Protein AF-A0A8T3VF21-F1 (afdb_monomer_lite)

Sequence (130 aa):
MGLFSKSPEEKKLKELTGGFLLTERYLHTLESYGVSRNMGYFIQNTVKQEIKRSRLGVDDIEPRLIFLIKQFATISCEELSGETKVNPTTHEERTLKFLINQTHNLEKCPRCESKYLKNDSYCHNCGHEF

Radius of gyration: 19.16 Å; chains: 1; bounding box: 37×33×64 Å

Secondary structure (DSSP, 8-state):
-------HHHHHHHHHHBSSSB-HHHHHHHHHTT--HHHHHHHHHHHHHHHHTT---GGGHHHHHHHHHHHHHHHHHHTTSSS-------HHHHHHHHHHT-GGGEEEPTTT--EEETT-SB-TTT--B-

Foldseek 3Di:
DDPPPDDLQNVLLCVQQNDPDGDPNLVVVLVVLVHDPVVSVVLSVVLVVCVVVVNDDNVCSVVSSNVSSNVVSVVVVVVPPDDDDDPDDDPVVVVVVVVVVVVVQWDADPPHGDTDGPPDQADPPPRHGD

Organism: NCBI:txid230361

pLDDT: mean 74.93, std 16.59, range [33.44, 91.75]

Structure (mmCIF, N/CA/C/O backbone):
data_AF-A0A8T3VF21-F1
#
_entry.id   AF-A0A8T3VF21-F1
#
loop_
_atom_site.group_PDB
_atom_site.id
_atom_site.type_symbol
_atom_site.label_atom_id
_atom_site.label_alt_id
_atom_site.label_comp_id
_atom_site.label_asym_id
_atom_site.label_entity_id
_atom_site.label_seq_id
_atom_site.pdbx_PDB_ins_code
_atom_site.Cartn_x
_atom_site.Cartn_y
_atom_site.Cartn_z
_atom_site.occupancy
_atom_site.B_iso_or_equiv
_atom_site.auth_seq_id
_atom_site.auth_comp_id
_atom_site.auth_asym_id
_atom_site.auth_atom_id
_atom_site.pdbx_PDB_model_num
ATOM 1 N N . MET A 1 1 ? -7.413 15.559 29.748 1.00 35.00 1 MET A N 1
ATOM 2 C CA . MET A 1 1 ? -6.747 14.795 28.670 1.00 35.00 1 MET A CA 1
ATOM 3 C C . MET A 1 1 ? -7.836 14.236 27.771 1.00 35.00 1 MET A C 1
ATOM 5 O O . MET A 1 1 ? -8.643 13.453 28.251 1.00 35.00 1 MET A O 1
ATOM 9 N N . GLY A 1 2 ? -7.952 14.736 26.539 1.00 38.53 2 GLY A N 1
ATOM 10 C CA . GLY A 1 2 ? -9.058 14.396 25.640 1.00 38.53 2 GLY A CA 1
ATOM 11 C C . GLY A 1 2 ? -8.992 12.940 25.183 1.00 38.53 2 GLY A C 1
ATOM 12 O O . GLY A 1 2 ? -8.036 12.536 24.523 1.00 38.53 2 GLY A O 1
ATOM 13 N N . LEU A 1 3 ? -10.012 12.163 25.542 1.00 44.44 3 LEU A N 1
ATOM 14 C CA . LEU A 1 3 ? -10.299 10.851 24.975 1.00 44.44 3 LEU A CA 1
ATOM 15 C C . LEU A 1 3 ? -10.729 11.052 23.516 1.00 44.44 3 LEU A C 1
ATOM 17 O O . LEU A 1 3 ? -11.912 11.203 23.233 1.00 44.44 3 LEU A O 1
ATOM 21 N N . PHE A 1 4 ? -9.775 11.088 22.583 1.00 52.44 4 PHE A N 1
ATOM 22 C CA . PHE A 1 4 ? -10.097 10.920 21.168 1.00 52.44 4 PHE A CA 1
ATOM 23 C C . PHE A 1 4 ? -10.563 9.475 20.980 1.00 52.44 4 PHE A C 1
ATOM 25 O O . PHE A 1 4 ? -9.758 8.543 20.887 1.00 52.44 4 PHE A O 1
ATOM 32 N N . SER A 1 5 ? -11.878 9.275 20.998 1.00 56.72 5 SER A N 1
ATOM 33 C CA . SER A 1 5 ? -12.505 8.052 20.522 1.00 56.72 5 SER A CA 1
ATOM 34 C C . SER A 1 5 ? -12.027 7.818 19.091 1.00 56.72 5 SER A C 1
ATOM 36 O O . SER A 1 5 ? -12.337 8.584 18.184 1.00 56.72 5 SER A O 1
ATOM 38 N N . LYS A 1 6 ? -11.211 6.777 18.896 1.00 65.50 6 LYS A N 1
ATOM 39 C CA . LYS A 1 6 ? -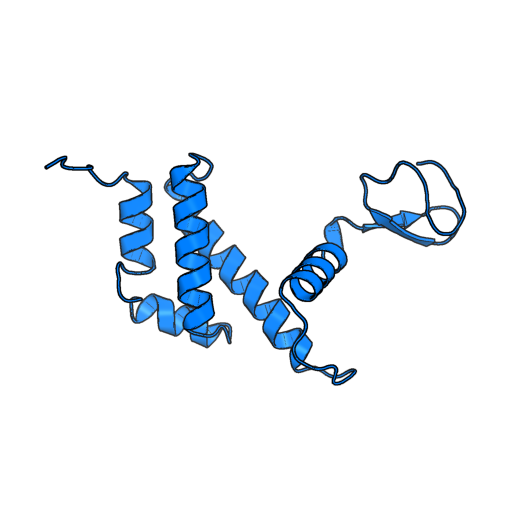10.752 6.379 17.561 1.00 65.50 6 LYS A CA 1
ATOM 40 C C . LYS A 1 6 ? -11.964 6.142 16.675 1.00 65.50 6 LYS A C 1
ATOM 42 O O . LYS A 1 6 ? -12.865 5.395 17.079 1.00 65.50 6 LYS A O 1
ATOM 47 N N . SER A 1 7 ? -11.957 6.760 15.499 1.00 81.69 7 SER A N 1
ATOM 48 C CA . SER A 1 7 ? -13.000 6.555 14.505 1.00 81.69 7 SER A CA 1
ATOM 49 C C . SER A 1 7 ? -13.052 5.065 14.110 1.00 81.69 7 SER A C 1
ATOM 51 O O . SER A 1 7 ? -12.046 4.352 14.258 1.00 81.69 7 SER A O 1
ATOM 53 N N . PRO A 1 8 ? -14.212 4.540 13.682 1.00 85.50 8 PRO A N 1
ATOM 54 C CA . PRO A 1 8 ? -14.332 3.141 13.267 1.00 85.50 8 PRO A CA 1
ATOM 55 C C . PRO A 1 8 ? -13.327 2.776 12.161 1.00 85.50 8 PRO A C 1
ATOM 57 O O . PRO A 1 8 ? -12.787 1.669 12.156 1.00 85.50 8 PRO A O 1
ATOM 60 N N . GLU A 1 9 ? -12.974 3.733 11.306 1.00 86.69 9 GLU A N 1
ATOM 61 C CA . GLU A 1 9 ? -11.946 3.601 10.278 1.00 86.69 9 GLU A CA 1
ATOM 62 C C . GLU A 1 9 ? -10.549 3.409 10.886 1.00 86.69 9 GLU A C 1
ATOM 64 O O . GLU A 1 9 ? -9.821 2.483 10.526 1.00 86.69 9 GLU A O 1
ATOM 69 N N . GLU A 1 10 ? -10.159 4.239 11.860 1.00 85.81 10 GLU A N 1
ATOM 70 C CA . GLU A 1 10 ? -8.863 4.095 12.531 1.00 85.81 10 GLU A CA 1
ATOM 71 C C . GLU A 1 10 ? -8.750 2.773 13.302 1.00 85.81 10 GLU A C 1
ATOM 73 O O . GLU A 1 10 ? -7.653 2.216 13.421 1.00 85.81 10 GLU A O 1
ATOM 78 N N . LYS A 1 11 ? -9.869 2.261 13.832 1.00 88.12 11 LYS A N 1
ATOM 79 C CA . LYS A 1 11 ? -9.911 0.941 14.474 1.00 88.12 11 LYS A CA 1
ATOM 80 C C . LYS A 1 11 ? -9.664 -0.169 13.459 1.00 88.12 11 LYS A C 1
ATOM 82 O O . LYS A 1 11 ? -8.761 -0.971 13.685 1.00 88.12 11 LYS A O 1
ATOM 87 N N . LYS A 1 12 ? -10.371 -0.159 12.325 1.00 88.56 12 LYS A N 1
ATOM 88 C CA . LYS A 1 12 ? -10.204 -1.169 11.270 1.00 88.56 12 LYS A CA 1
ATOM 89 C C . LYS A 1 12 ? -8.799 -1.143 10.666 1.00 88.56 12 LYS A C 1
ATOM 91 O O . LYS A 1 12 ? -8.170 -2.187 10.527 1.00 88.56 12 LYS A O 1
ATOM 96 N N . LEU A 1 13 ? -8.239 0.043 10.410 1.00 90.19 13 LEU A N 1
ATOM 97 C CA . LEU A 1 13 ? -6.843 0.163 9.975 1.00 90.19 13 LEU A CA 1
ATOM 98 C C . LEU A 1 13 ? -5.877 -0.447 11.004 1.00 90.19 13 LEU A C 1
ATOM 100 O O . LEU A 1 13 ? -4.935 -1.148 10.625 1.00 90.19 13 LEU A O 1
ATOM 104 N N . LYS A 1 14 ? -6.112 -0.204 12.301 1.00 89.94 14 LYS A N 1
ATOM 105 C CA . LYS A 1 14 ? -5.281 -0.751 13.380 1.00 89.94 14 LYS A CA 1
ATOM 106 C C . LYS A 1 14 ? -5.385 -2.275 13.485 1.00 89.94 14 LYS A C 1
ATOM 108 O O . LYS A 1 14 ? -4.385 -2.921 13.781 1.00 89.94 14 LYS A O 1
ATOM 113 N N . GLU A 1 15 ? -6.563 -2.842 13.268 1.00 91.00 15 GLU A N 1
ATOM 114 C CA . GLU A 1 15 ? -6.770 -4.295 13.258 1.00 91.00 15 GLU A CA 1
ATOM 115 C C . GLU A 1 15 ? -6.021 -4.965 12.102 1.00 91.00 15 GLU A C 1
ATOM 117 O O . GLU A 1 15 ? -5.370 -5.989 12.305 1.00 91.00 15 GLU A O 1
ATOM 122 N N . LEU A 1 16 ? -6.050 -4.352 10.916 1.00 88.94 16 LEU A N 1
ATOM 123 C CA . LEU A 1 16 ? -5.413 -4.894 9.715 1.00 88.94 16 LEU A CA 1
ATOM 124 C C . LEU A 1 16 ? -3.888 -4.757 9.745 1.00 88.94 16 LEU A C 1
ATOM 126 O O . LEU A 1 16 ? -3.167 -5.718 9.491 1.00 88.94 16 LEU A O 1
ATOM 130 N N . THR A 1 17 ? -3.388 -3.563 10.064 1.00 88.00 17 THR A N 1
ATOM 131 C CA . THR A 1 17 ? -1.959 -3.226 9.922 1.00 88.00 17 THR A CA 1
ATOM 132 C C . THR A 1 17 ? -1.190 -3.255 11.235 1.00 88.00 17 THR A C 1
ATOM 134 O O . THR A 1 17 ? 0.031 -3.356 11.224 1.00 88.00 17 THR A O 1
ATOM 137 N N . GLY A 1 18 ? -1.882 -3.175 12.371 1.00 89.12 18 GLY A N 1
ATOM 138 C CA . GLY A 1 18 ? -1.285 -2.912 13.674 1.00 89.12 18 GLY A CA 1
ATOM 139 C C 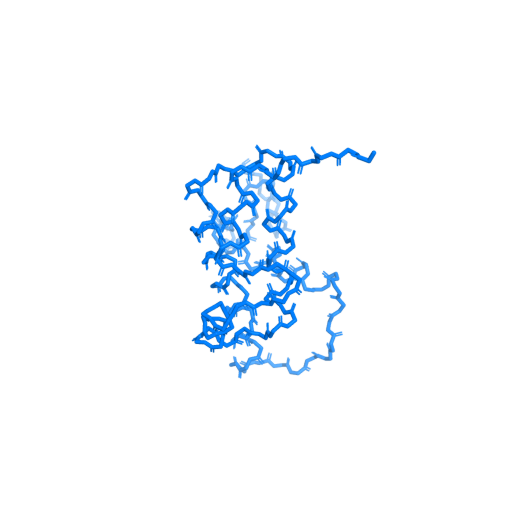. GLY A 1 18 ? -1.352 -1.443 14.081 1.00 89.12 18 GLY A C 1
ATOM 140 O O . GLY A 1 18 ? -1.980 -0.602 13.445 1.00 89.12 18 GLY A O 1
ATOM 141 N N . GLY A 1 19 ? -0.737 -1.135 15.219 1.00 83.94 19 GLY A N 1
ATOM 142 C CA . GLY A 1 19 ? -0.701 0.217 15.777 1.00 83.94 19 GLY A CA 1
ATOM 143 C C . GLY A 1 19 ? 0.663 0.854 15.570 1.00 83.94 19 GLY A C 1
ATOM 144 O O . GLY A 1 19 ? 0.989 1.308 14.484 1.00 83.94 19 GLY A O 1
ATOM 145 N N . PHE A 1 20 ? 1.441 0.894 16.651 1.00 80.06 20 PHE A N 1
ATOM 146 C CA . PHE A 1 20 ? 2.829 1.355 16.626 1.00 80.06 20 PHE A CA 1
ATOM 147 C C . PHE A 1 20 ? 3.765 0.343 15.951 1.00 80.06 20 PHE A C 1
ATOM 149 O O . PHE A 1 20 ? 4.703 0.726 15.266 1.00 80.06 20 PHE A O 1
ATOM 156 N N . LEU A 1 21 ? 3.478 -0.948 16.129 1.00 84.81 21 LEU A N 1
ATOM 157 C CA . LEU A 1 21 ? 4.158 -2.048 15.459 1.00 84.81 21 LEU A CA 1
ATOM 158 C C . LEU A 1 21 ? 3.221 -2.662 14.424 1.00 84.81 21 LEU A C 1
ATOM 160 O O . LEU A 1 21 ? 2.016 -2.784 14.681 1.00 84.81 21 LEU A O 1
ATOM 164 N N . LEU A 1 22 ? 3.794 -3.057 13.286 1.00 89.31 22 LEU A N 1
ATOM 165 C CA . LEU A 1 22 ? 3.074 -3.799 12.259 1.00 89.31 22 LEU A CA 1
ATOM 166 C C . LEU A 1 22 ? 2.757 -5.218 12.739 1.00 89.31 22 LEU A C 1
ATOM 168 O O . LEU A 1 22 ? 3.607 -5.865 13.356 1.00 89.31 22 LEU A O 1
ATOM 172 N N . THR A 1 23 ? 1.551 -5.702 12.446 1.00 91.75 23 THR A N 1
ATOM 173 C CA . THR A 1 23 ? 1.155 -7.089 12.735 1.00 91.75 23 THR A CA 1
ATOM 174 C C . THR A 1 23 ? 1.909 -8.070 11.841 1.00 91.75 23 THR A C 1
ATOM 176 O O . THR A 1 23 ? 2.217 -7.766 10.689 1.00 91.75 23 THR A O 1
ATOM 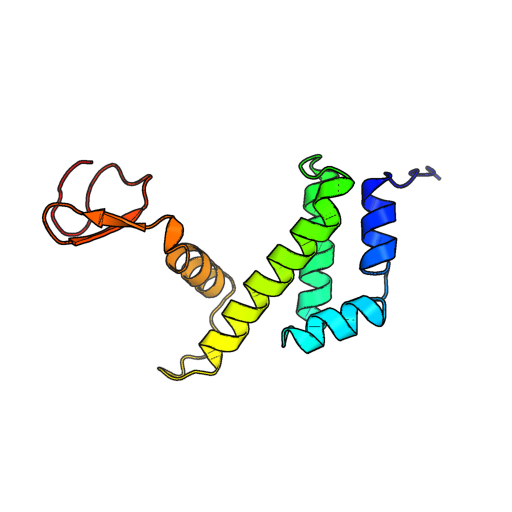179 N N . GLU A 1 24 ? 2.157 -9.284 12.336 1.00 90.06 24 GLU A N 1
ATOM 180 C CA . GLU A 1 24 ? 2.799 -10.344 11.541 1.00 90.06 24 GLU A CA 1
ATOM 181 C C . GLU A 1 24 ? 2.020 -10.663 10.263 1.00 90.06 24 GLU A C 1
ATOM 183 O O . GLU A 1 24 ? 2.618 -10.821 9.205 1.00 90.06 24 GLU A O 1
ATOM 188 N N . ARG A 1 25 ? 0.680 -10.665 10.321 1.00 89.81 25 ARG A N 1
ATOM 189 C CA . ARG A 1 25 ? -0.170 -10.875 9.136 1.00 89.81 25 ARG A CA 1
ATOM 190 C C . ARG A 1 25 ? 0.079 -9.826 8.051 1.00 89.81 25 ARG A C 1
ATOM 192 O O . ARG A 1 25 ? 0.167 -10.164 6.871 1.00 89.81 25 ARG A O 1
ATOM 199 N N . TYR A 1 26 ? 0.210 -8.561 8.441 1.00 91.75 26 TYR A N 1
ATOM 200 C CA . TYR A 1 26 ? 0.490 -7.479 7.504 1.00 91.75 26 TYR A CA 1
ATOM 201 C C . TYR A 1 26 ? 1.923 -7.552 6.969 1.00 91.75 26 TYR A C 1
ATOM 203 O O . TYR A 1 26 ? 2.129 -7.371 5.774 1.00 91.75 26 TYR A O 1
ATOM 211 N N . LEU A 1 27 ? 2.899 -7.898 7.815 1.00 90.19 27 LEU A N 1
ATOM 212 C CA . LEU A 1 27 ? 4.286 -8.122 7.391 1.00 90.19 27 LEU A CA 1
ATOM 213 C C . LEU A 1 27 ? 4.395 -9.255 6.370 1.00 90.19 27 LEU A C 1
ATOM 215 O O . LEU A 1 27 ? 4.962 -9.045 5.306 1.00 90.19 27 LEU A O 1
ATOM 219 N N . HIS A 1 28 ? 3.763 -10.398 6.635 1.00 89.94 28 HIS A N 1
ATOM 220 C CA . HIS A 1 28 ? 3.730 -11.524 5.705 1.00 89.94 28 HIS A CA 1
ATOM 221 C C . HIS A 1 28 ? 3.047 -11.150 4.381 1.00 89.94 28 HIS A C 1
ATOM 223 O O . HIS A 1 28 ? 3.459 -11.585 3.308 1.00 89.94 28 HIS A O 1
ATOM 229 N N . THR A 1 29 ? 2.013 -10.303 4.435 1.00 88.44 29 THR A N 1
ATOM 230 C CA . THR A 1 29 ? 1.389 -9.761 3.222 1.00 88.44 29 THR A CA 1
ATOM 231 C C . THR A 1 29 ? 2.399 -8.917 2.446 1.00 88.44 29 THR A C 1
ATOM 233 O O . THR A 1 29 ? 2.620 -9.181 1.272 1.00 88.44 29 THR A O 1
ATOM 236 N N . LEU A 1 30 ? 3.077 -7.959 3.079 1.00 88.06 30 LEU A N 1
ATOM 237 C CA . LEU A 1 30 ? 4.097 -7.141 2.412 1.00 88.06 30 LEU A CA 1
ATOM 238 C C . LEU A 1 30 ? 5.216 -7.996 1.800 1.00 88.06 30 LEU A C 1
ATOM 240 O O . LEU A 1 30 ? 5.559 -7.797 0.638 1.00 88.06 30 LEU A O 1
ATOM 244 N N . GLU A 1 31 ? 5.718 -8.984 2.541 1.00 87.06 31 GLU A N 1
ATOM 245 C CA . GLU A 1 31 ? 6.750 -9.924 2.087 1.00 87.06 31 GLU A CA 1
ATOM 246 C C . GLU A 1 31 ? 6.290 -10.743 0.877 1.00 87.06 31 GLU A C 1
ATOM 248 O O . GLU A 1 31 ? 7.043 -10.874 -0.086 1.00 87.06 31 GLU A O 1
ATOM 253 N N . SER A 1 32 ? 5.036 -11.212 0.865 1.00 86.94 32 SER A N 1
ATOM 254 C CA . SER A 1 32 ? 4.471 -11.934 -0.287 1.00 86.94 32 SER A CA 1
ATOM 255 C C . SER A 1 32 ? 4.409 -11.091 -1.566 1.00 86.94 32 SER A C 1
ATOM 257 O O . SER A 1 32 ? 4.436 -11.636 -2.666 1.00 86.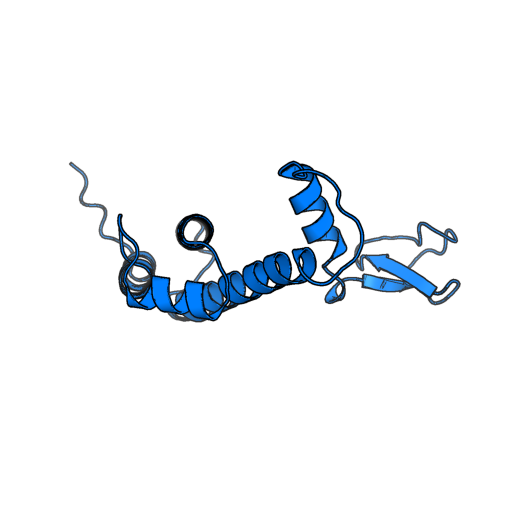94 32 SER A O 1
ATOM 259 N N . TYR A 1 33 ? 4.367 -9.763 -1.423 1.00 81.81 33 TYR A N 1
ATOM 260 C CA . TYR A 1 33 ? 4.402 -8.799 -2.522 1.00 81.81 33 TYR A CA 1
ATOM 261 C C . TYR A 1 33 ? 5.802 -8.192 -2.741 1.00 81.81 33 TYR A C 1
ATOM 263 O O . TYR A 1 33 ? 5.945 -7.273 -3.542 1.00 81.81 33 TYR A O 1
ATOM 271 N N . GLY A 1 34 ? 6.841 -8.659 -2.039 1.00 81.44 34 GLY A N 1
ATOM 272 C CA . GLY A 1 34 ? 8.201 -8.115 -2.153 1.00 81.44 34 GLY A CA 1
ATOM 273 C C . GLY A 1 34 ? 8.356 -6.682 -1.622 1.00 81.44 34 GLY A C 1
ATOM 274 O O . GLY A 1 34 ? 9.315 -5.991 -1.959 1.00 81.44 34 GLY A O 1
ATOM 275 N N . VAL A 1 35 ? 7.421 -6.212 -0.796 1.00 82.31 35 VAL A N 1
ATOM 276 C CA . VAL A 1 35 ? 7.403 -4.851 -0.255 1.00 82.31 35 VAL A CA 1
ATOM 277 C C . VAL A 1 35 ? 8.148 -4.804 1.079 1.00 82.31 35 VAL A C 1
ATOM 279 O O . VAL A 1 35 ? 7.874 -5.571 1.999 1.00 82.31 35 VAL A O 1
ATOM 282 N N . SER A 1 36 ? 9.082 -3.860 1.222 1.00 83.44 36 SER A N 1
ATOM 283 C CA . SER A 1 36 ? 9.857 -3.719 2.461 1.00 83.44 36 SER A CA 1
ATOM 284 C C . SER A 1 36 ? 9.011 -3.251 3.654 1.00 83.44 36 SER A C 1
ATOM 286 O O . SER A 1 36 ? 8.044 -2.495 3.521 1.00 83.44 36 SER A O 1
ATOM 288 N N . ARG A 1 37 ? 9.450 -3.612 4.866 1.00 83.88 37 ARG A N 1
ATOM 289 C CA . ARG A 1 37 ? 8.818 -3.203 6.132 1.00 83.88 37 ARG A CA 1
ATOM 290 C C . ARG A 1 37 ? 8.664 -1.686 6.279 1.00 83.88 37 ARG A C 1
ATOM 292 O O . ARG A 1 37 ? 7.629 -1.217 6.747 1.00 83.88 37 ARG A O 1
ATOM 299 N N . ASN A 1 38 ? 9.672 -0.919 5.861 1.00 82.62 38 ASN A N 1
ATOM 300 C CA . ASN A 1 38 ? 9.641 0.547 5.900 1.00 82.62 38 ASN A CA 1
ATOM 301 C C . ASN A 1 38 ? 8.517 1.103 5.019 1.00 82.62 38 ASN A C 1
ATOM 303 O O . ASN A 1 38 ? 7.796 2.015 5.427 1.00 82.62 38 ASN A O 1
ATOM 307 N N . MET A 1 39 ? 8.321 0.505 3.844 1.00 82.69 39 MET A N 1
ATOM 308 C CA . MET A 1 39 ? 7.226 0.870 2.951 1.00 82.69 39 MET A CA 1
ATOM 309 C C . MET A 1 39 ? 5.867 0.470 3.531 1.00 82.69 39 MET A C 1
ATOM 311 O O . MET A 1 39 ? 4.900 1.213 3.401 1.00 82.69 39 MET A O 1
ATOM 315 N N . GLY A 1 40 ? 5.809 -0.637 4.273 1.00 86.50 40 GLY A N 1
ATOM 316 C CA . GLY A 1 40 ? 4.641 -1.031 5.060 1.00 86.50 40 GLY A CA 1
ATOM 317 C C . GLY A 1 40 ? 4.142 0.054 6.016 1.00 86.50 40 GLY A C 1
ATOM 318 O O . GLY A 1 40 ? 2.941 0.337 6.046 1.00 86.50 40 GLY A O 1
ATOM 319 N N . TYR A 1 41 ? 5.055 0.696 6.753 1.00 86.75 41 TYR A N 1
ATOM 320 C CA . TYR A 1 41 ? 4.730 1.836 7.621 1.00 86.75 41 TYR A CA 1
ATOM 321 C C . TYR A 1 41 ? 4.277 3.060 6.822 1.00 86.75 41 TYR A C 1
ATOM 323 O O . TYR A 1 41 ? 3.345 3.753 7.227 1.00 86.75 41 TYR A O 1
ATOM 331 N N . PHE A 1 42 ? 4.901 3.322 5.672 1.00 85.50 42 PHE A N 1
ATOM 332 C CA . PHE A 1 42 ? 4.497 4.421 4.798 1.00 85.50 42 PHE A CA 1
ATOM 333 C C . PHE A 1 42 ? 3.066 4.238 4.267 1.00 85.50 42 PHE A C 1
ATOM 335 O O . PHE A 1 42 ? 2.255 5.165 4.337 1.00 85.50 42 PHE A O 1
ATOM 342 N N . ILE A 1 43 ? 2.727 3.029 3.809 1.00 88.31 43 ILE A N 1
ATOM 343 C CA . ILE A 1 43 ? 1.382 2.660 3.345 1.00 88.31 43 ILE A CA 1
ATOM 344 C C . ILE A 1 43 ? 0.363 2.851 4.474 1.00 88.31 43 ILE A C 1
ATOM 346 O O . ILE A 1 43 ? -0.646 3.532 4.288 1.00 88.31 43 ILE A O 1
ATOM 350 N N . GLN A 1 44 ? 0.661 2.337 5.671 1.00 90.75 44 GLN A N 1
ATOM 351 C CA . GLN A 1 44 ? -0.191 2.510 6.849 1.00 90.75 44 GLN A CA 1
ATOM 352 C C . GLN A 1 44 ? -0.438 3.996 7.154 1.00 90.75 44 GLN A C 1
ATOM 354 O O . GLN A 1 44 ? -1.573 4.410 7.403 1.00 90.75 44 GLN A O 1
ATOM 359 N N . ASN A 1 45 ? 0.613 4.817 7.123 1.00 88.75 45 ASN A N 1
ATOM 360 C CA . ASN A 1 45 ? 0.503 6.238 7.430 1.00 88.75 45 ASN A CA 1
ATOM 361 C C . ASN A 1 45 ? -0.268 6.999 6.337 1.00 88.75 45 ASN A C 1
ATOM 363 O O . ASN A 1 45 ? -1.020 7.919 6.650 1.00 88.75 45 ASN A O 1
ATOM 367 N N . THR A 1 46 ? -0.138 6.581 5.076 1.00 87.38 46 THR A N 1
ATOM 368 C CA . THR A 1 46 ? -0.901 7.121 3.940 1.00 87.38 46 THR A CA 1
ATOM 369 C C . THR A 1 46 ? -2.397 6.897 4.132 1.00 87.38 46 THR A C 1
ATOM 371 O O . THR A 1 46 ? -3.163 7.860 4.144 1.00 87.38 46 THR A O 1
ATOM 374 N N . VAL A 1 47 ? -2.809 5.655 4.401 1.00 89.50 47 VAL A N 1
ATOM 375 C CA . VAL A 1 47 ? -4.222 5.320 4.650 1.00 89.50 47 VAL A CA 1
ATOM 376 C C . VAL A 1 47 ? -4.749 6.059 5.882 1.00 89.50 47 VAL A C 1
ATOM 378 O O . VAL A 1 47 ? -5.852 6.600 5.866 1.00 89.50 47 VAL A O 1
ATOM 381 N N . LYS A 1 48 ? -3.933 6.195 6.933 1.00 89.19 48 LYS A N 1
ATOM 382 C CA . LYS A 1 48 ? -4.291 6.987 8.118 1.00 89.19 48 LYS A CA 1
ATOM 383 C C . LYS A 1 48 ? -4.556 8.462 7.790 1.00 89.19 48 LYS A C 1
ATOM 385 O O . LYS A 1 48 ? -5.464 9.060 8.363 1.00 89.19 48 LYS A O 1
ATOM 390 N N . GLN A 1 49 ? -3.779 9.068 6.893 1.00 87.69 49 GLN A N 1
ATOM 391 C CA . GLN A 1 49 ? -4.008 10.448 6.449 1.00 87.69 49 GLN A CA 1
ATOM 392 C C . GLN A 1 49 ? -5.256 10.572 5.564 1.00 87.69 49 GLN A C 1
ATOM 394 O O . GLN A 1 49 ? -5.970 11.569 5.665 1.00 87.69 49 GLN A O 1
ATOM 399 N N . GLU A 1 50 ? -5.555 9.571 4.732 1.00 86.44 50 GLU A N 1
ATOM 400 C CA . GLU A 1 50 ? -6.788 9.524 3.931 1.00 86.44 50 GLU A CA 1
ATOM 401 C C . GLU A 1 50 ? -8.039 9.448 4.821 1.00 86.44 50 GLU A C 1
ATOM 403 O O . GLU A 1 50 ? -8.983 10.215 4.612 1.00 86.44 50 GLU A O 1
ATOM 408 N N . ILE A 1 51 ? -7.996 8.625 5.876 1.00 87.25 51 ILE A N 1
ATOM 409 C CA . ILE A 1 51 ? -9.042 8.547 6.910 1.00 87.25 51 ILE A CA 1
ATOM 410 C C . ILE A 1 51 ? -9.224 9.902 7.603 1.00 87.25 51 ILE A C 1
ATOM 412 O O . ILE A 1 51 ? -10.338 10.415 7.677 1.00 87.25 51 ILE A O 1
ATOM 416 N N . LYS A 1 52 ? -8.134 10.542 8.054 1.00 84.31 52 LYS A N 1
ATOM 417 C CA . LYS A 1 52 ? -8.201 11.869 8.702 1.00 84.31 52 LYS A CA 1
ATOM 418 C C . LYS A 1 52 ? -8.820 12.946 7.813 1.00 84.31 52 LYS A C 1
ATOM 420 O O . LYS A 1 52 ? -9.437 13.878 8.316 1.00 84.31 52 LYS A O 1
ATOM 425 N N . ARG A 1 53 ? -8.651 12.828 6.495 1.00 85.38 53 ARG A N 1
ATOM 426 C CA . ARG A 1 53 ? -9.241 13.731 5.498 1.00 85.38 53 ARG A CA 1
ATOM 427 C C . ARG A 1 53 ? -10.678 13.351 5.119 1.00 85.38 53 ARG A C 1
ATOM 429 O O . ARG A 1 53 ? -11.217 13.971 4.209 1.00 85.38 53 ARG A O 1
ATOM 436 N N . SER A 1 54 ? -11.283 12.360 5.784 1.00 81.44 54 SER A N 1
ATOM 437 C CA . SER A 1 54 ? -12.624 11.828 5.485 1.00 81.44 54 SER A CA 1
ATOM 438 C C . SER A 1 54 ? -12.783 11.374 4.027 1.00 81.44 54 SER A C 1
ATOM 440 O O . SER A 1 54 ? -13.851 11.506 3.439 1.00 81.44 54 SER A O 1
ATOM 442 N N . ARG A 1 55 ? -11.699 10.871 3.419 1.00 79.56 55 ARG A N 1
ATOM 443 C CA . ARG A 1 55 ? -11.675 10.406 2.018 1.00 79.56 55 ARG A CA 1
ATOM 444 C C . ARG A 1 55 ? -11.867 8.899 1.874 1.00 79.56 55 ARG A C 1
ATOM 446 O O . ARG A 1 55 ? -11.849 8.403 0.754 1.00 79.56 55 ARG A O 1
ATOM 453 N N . LEU A 1 56 ? -11.981 8.181 2.987 1.00 82.62 56 LEU A N 1
ATOM 454 C CA . LEU A 1 56 ? -12.016 6.727 3.014 1.00 82.62 56 LEU A CA 1
ATOM 455 C C . LEU A 1 56 ? -13.091 6.259 3.994 1.00 82.62 56 LEU A C 1
ATOM 457 O O . LEU A 1 56 ? -13.030 6.616 5.173 1.00 82.62 56 LEU A O 1
ATOM 461 N N . GLY A 1 57 ? -14.055 5.479 3.506 1.00 82.62 57 GLY A N 1
ATOM 462 C CA . GLY A 1 57 ? -15.031 4.797 4.351 1.00 82.62 57 GLY A CA 1
ATOM 463 C C . GLY A 1 57 ? -14.433 3.550 5.001 1.00 82.62 57 GLY A C 1
ATOM 464 O O . GLY A 1 57 ? -13.403 3.037 4.564 1.00 82.62 57 GLY A O 1
ATOM 465 N N . VAL A 1 58 ? -15.093 3.032 6.041 1.00 86.94 58 VAL A N 1
ATOM 466 C CA . VAL A 1 58 ? -14.660 1.818 6.760 1.00 86.94 58 VAL A CA 1
ATOM 467 C C . VAL A 1 58 ? -14.483 0.633 5.804 1.00 86.94 58 VAL A C 1
ATOM 469 O O . VAL A 1 58 ? -13.521 -0.128 5.917 1.00 86.94 58 VAL A O 1
ATOM 472 N N . ASP A 1 59 ? -15.384 0.468 4.843 1.00 86.69 59 ASP A N 1
ATOM 473 C CA . ASP A 1 59 ? -15.371 -0.670 3.920 1.00 86.69 59 ASP A CA 1
ATOM 474 C C . ASP A 1 59 ? -14.251 -0.587 2.875 1.00 86.69 59 ASP A C 1
ATOM 476 O O . ASP A 1 59 ? -13.742 -1.619 2.441 1.00 86.69 59 ASP A O 1
ATOM 480 N N . ASP A 1 60 ? -13.754 0.618 2.592 1.00 88.25 60 ASP A N 1
ATOM 481 C CA . ASP A 1 60 ? -12.731 0.867 1.572 1.00 88.25 60 ASP A CA 1
ATOM 482 C C . ASP A 1 60 ? -11.290 0.719 2.086 1.00 88.25 60 ASP A C 1
ATOM 484 O O . ASP A 1 60 ? -10.347 0.683 1.294 1.00 88.25 60 ASP A O 1
ATOM 488 N N . ILE A 1 61 ? -11.086 0.604 3.403 1.00 88.81 61 ILE A N 1
ATOM 489 C CA . ILE A 1 61 ? -9.749 0.570 4.028 1.00 88.81 61 ILE A CA 1
ATOM 490 C C . ILE A 1 61 ? -8.914 -0.613 3.542 1.00 88.81 61 ILE A C 1
ATOM 492 O O . ILE A 1 61 ? -7.744 -0.455 3.195 1.00 88.81 61 ILE A O 1
ATOM 496 N N . GLU A 1 62 ? -9.501 -1.805 3.529 1.00 88.69 62 GLU A N 1
ATOM 497 C CA . GLU A 1 62 ? -8.809 -3.028 3.127 1.00 88.69 62 GLU A CA 1
ATOM 498 C C . GLU A 1 62 ? -8.515 -3.064 1.615 1.00 88.69 62 GLU A C 1
ATOM 500 O O . GLU A 1 62 ? -7.346 -3.248 1.255 1.00 88.69 62 GLU A O 1
ATOM 505 N N . PRO A 1 63 ? -9.488 -2.782 0.720 1.00 88.38 63 PRO A N 1
ATOM 506 C CA . PRO A 1 63 ? -9.213 -2.611 -0.706 1.00 88.38 63 PRO A CA 1
ATOM 507 C C . PRO A 1 63 ? -8.116 -1.579 -0.979 1.00 88.38 63 PRO A C 1
ATOM 509 O O . PRO A 1 63 ? -7.224 -1.820 -1.798 1.00 88.38 63 PRO A O 1
ATOM 512 N N . ARG A 1 64 ? -8.138 -0.445 -0.266 1.00 88.94 64 ARG A N 1
ATOM 513 C CA . ARG A 1 64 ? -7.148 0.623 -0.430 1.00 88.94 64 ARG A CA 1
ATOM 514 C C . ARG A 1 64 ? -5.751 0.192 0.005 1.00 88.94 64 ARG A C 1
ATOM 516 O O . ARG A 1 64 ? -4.787 0.492 -0.697 1.00 88.94 64 ARG A O 1
ATOM 523 N N . LEU A 1 65 ? -5.633 -0.528 1.120 1.00 90.06 65 LEU A N 1
ATOM 524 C CA . LEU A 1 65 ? -4.362 -1.101 1.572 1.00 90.06 65 LEU A CA 1
ATOM 525 C C . LEU A 1 65 ? -3.787 -2.056 0.527 1.00 90.06 65 LEU A C 1
ATOM 527 O O . LEU A 1 65 ? -2.634 -1.901 0.133 1.00 90.06 65 LEU A O 1
ATOM 531 N N . ILE A 1 66 ? -4.593 -3.002 0.038 1.00 88.38 66 ILE A N 1
ATOM 532 C CA . ILE A 1 66 ? -4.156 -3.974 -0.973 1.00 88.38 66 ILE A CA 1
ATOM 533 C C . ILE A 1 66 ? -3.737 -3.265 -2.263 1.00 88.38 66 ILE A C 1
ATOM 535 O O . ILE A 1 66 ? -2.714 -3.619 -2.851 1.00 88.38 66 ILE A O 1
ATOM 539 N N . PHE A 1 67 ? -4.492 -2.249 -2.689 1.00 87.81 67 PHE A N 1
ATOM 540 C CA . PHE A 1 67 ? -4.146 -1.435 -3.851 1.00 87.81 67 PHE A CA 1
ATOM 541 C C . PHE A 1 67 ? -2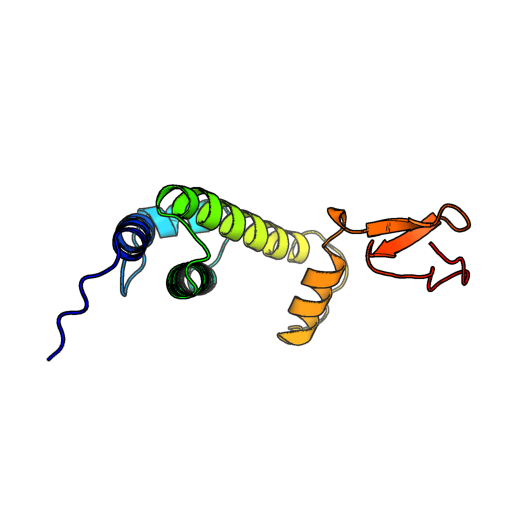.767 -0.783 -3.696 1.00 87.81 67 PHE A C 1
ATOM 543 O O . PHE A 1 67 ? -1.930 -0.922 -4.585 1.00 87.81 67 PHE A O 1
ATOM 550 N N . LEU A 1 68 ? -2.504 -0.128 -2.560 1.00 87.44 68 LEU A N 1
ATOM 551 C CA . LEU A 1 68 ? -1.217 0.521 -2.301 1.00 87.44 68 LEU A CA 1
ATOM 552 C C . LEU A 1 68 ? -0.070 -0.495 -2.235 1.00 87.44 68 LEU A C 1
ATOM 554 O O . LEU A 1 68 ? 0.979 -0.255 -2.823 1.00 87.44 68 LEU A O 1
ATOM 558 N N . ILE A 1 69 ? -0.266 -1.646 -1.583 1.00 88.75 69 ILE A N 1
ATOM 559 C CA . ILE A 1 69 ? 0.747 -2.715 -1.532 1.00 88.75 69 ILE A CA 1
ATOM 560 C C . ILE A 1 69 ? 1.098 -3.184 -2.943 1.00 88.75 69 ILE A C 1
ATOM 562 O O . ILE A 1 69 ? 2.273 -3.201 -3.299 1.00 88.75 69 ILE A O 1
ATOM 566 N N . LYS A 1 70 ? 0.089 -3.515 -3.758 1.00 84.44 70 LYS A N 1
ATOM 567 C CA . LYS A 1 70 ? 0.295 -3.937 -5.149 1.00 84.44 70 LYS A CA 1
ATOM 568 C C . LYS A 1 70 ? 1.007 -2.859 -5.953 1.00 84.44 70 LYS A C 1
ATOM 570 O O . LYS A 1 70 ? 1.947 -3.168 -6.667 1.00 84.44 70 LYS A O 1
ATOM 575 N N . GLN A 1 71 ? 0.600 -1.604 -5.796 1.00 80.00 71 GLN A N 1
ATOM 576 C CA . GLN A 1 71 ? 1.208 -0.479 -6.494 1.00 80.00 71 GLN A CA 1
ATOM 577 C C . GLN A 1 71 ? 2.697 -0.321 -6.158 1.00 80.00 71 GLN A C 1
ATOM 579 O O . GLN A 1 71 ? 3.509 -0.116 -7.058 1.00 80.00 71 GLN A O 1
ATOM 584 N N . PHE A 1 72 ? 3.071 -0.437 -4.882 1.00 78.69 72 PHE A N 1
ATOM 585 C CA . PHE A 1 72 ? 4.473 -0.350 -4.473 1.00 78.69 72 PHE A CA 1
ATOM 586 C C . PHE A 1 72 ? 5.281 -1.595 -4.839 1.00 78.69 72 PHE A C 1
ATOM 588 O O . PHE A 1 72 ? 6.459 -1.464 -5.161 1.00 78.69 72 PHE A O 1
ATOM 595 N N . ALA A 1 73 ? 4.656 -2.771 -4.864 1.00 76.81 73 ALA A N 1
ATOM 596 C CA . ALA A 1 73 ? 5.281 -3.996 -5.351 1.00 76.81 73 ALA A CA 1
ATOM 597 C C . ALA A 1 73 ? 5.711 -3.873 -6.819 1.00 76.81 73 ALA A C 1
ATOM 599 O O . ALA A 1 73 ? 6.843 -4.213 -7.157 1.00 76.81 73 ALA A O 1
ATOM 600 N N . THR A 1 74 ? 4.852 -3.316 -7.683 1.00 68.69 74 THR A N 1
ATOM 601 C CA . THR A 1 74 ? 5.182 -3.113 -9.104 1.00 68.69 74 THR A CA 1
ATOM 602 C C . THR A 1 74 ? 6.389 -2.191 -9.278 1.00 68.69 74 THR A C 1
ATOM 604 O O . THR A 1 74 ? 7.266 -2.476 -10.087 1.00 68.69 74 THR A O 1
ATOM 607 N N . ILE A 1 75 ? 6.478 -1.133 -8.463 1.00 63.41 75 ILE A N 1
ATOM 608 C CA . ILE A 1 75 ? 7.612 -0.195 -8.474 1.00 63.41 75 ILE A CA 1
ATOM 609 C C . ILE A 1 75 ? 8.913 -0.908 -8.073 1.00 63.41 75 ILE A C 1
ATOM 611 O O . ILE A 1 75 ? 9.953 -0.665 -8.676 1.00 63.41 75 ILE A O 1
ATOM 615 N N . SER A 1 76 ? 8.867 -1.810 -7.089 1.00 54.53 76 SER A N 1
ATOM 616 C CA . SER A 1 76 ? 10.044 -2.572 -6.649 1.00 54.53 76 SER A CA 1
ATOM 617 C C . SER A 1 76 ? 10.477 -3.665 -7.638 1.00 54.53 76 SER A C 1
ATOM 619 O O . SER A 1 76 ? 11.663 -3.979 -7.707 1.00 54.53 76 SER A O 1
ATOM 621 N N . CYS A 1 77 ? 9.559 -4.237 -8.424 1.00 48.78 77 CYS A N 1
ATOM 622 C CA . CYS A 1 77 ? 9.892 -5.247 -9.437 1.00 48.78 77 CYS A CA 1
ATOM 623 C C . CYS A 1 77 ? 10.496 -4.650 -10.720 1.00 48.78 77 CYS A C 1
ATOM 625 O O . CYS A 1 77 ? 11.404 -5.254 -11.292 1.00 48.78 77 CYS A O 1
ATOM 627 N N . GLU A 1 78 ? 10.060 -3.460 -11.146 1.00 46.75 78 GLU A N 1
ATOM 628 C CA . GLU A 1 78 ? 10.631 -2.767 -12.316 1.00 46.75 78 GLU A CA 1
ATOM 629 C C . GLU A 1 78 ? 12.085 -2.309 -12.088 1.00 46.75 78 GLU A C 1
ATOM 631 O O . GLU A 1 78 ? 12.839 -2.150 -13.045 1.00 46.75 78 GLU A O 1
ATOM 636 N N . GLU A 1 79 ? 12.529 -2.167 -10.834 1.00 45.44 79 GLU A N 1
ATOM 637 C CA . GLU A 1 79 ? 13.940 -1.909 -10.504 1.00 45.44 79 GLU A CA 1
ATOM 638 C C . GLU A 1 79 ? 14.843 -3.150 -10.685 1.00 45.44 79 GLU A C 1
ATOM 640 O O . GLU A 1 79 ? 16.066 -3.012 -10.770 1.00 45.44 79 GLU A O 1
ATOM 645 N N . LEU A 1 80 ? 14.269 -4.359 -10.767 1.00 40.25 80 LEU A N 1
ATOM 646 C CA . LEU A 1 80 ? 15.010 -5.628 -10.832 1.00 40.25 80 LEU A CA 1
ATOM 647 C C . LEU A 1 80 ? 15.029 -6.261 -12.233 1.00 40.25 80 LEU A C 1
ATOM 649 O O . LEU A 1 80 ? 15.985 -6.965 -12.561 1.00 40.25 80 LEU A O 1
ATOM 653 N N . SER A 1 81 ? 14.034 -5.999 -13.087 1.00 36.56 81 SER A N 1
ATOM 654 C CA . SER A 1 81 ? 13.995 -6.517 -14.462 1.00 36.56 81 SER A CA 1
ATOM 655 C C . SER A 1 81 ? 14.562 -5.509 -15.471 1.00 36.56 81 SER A C 1
ATOM 657 O O . SER A 1 81 ? 13.825 -4.912 -16.244 1.00 36.56 81 SER A O 1
ATOM 659 N N . GLY A 1 82 ? 15.8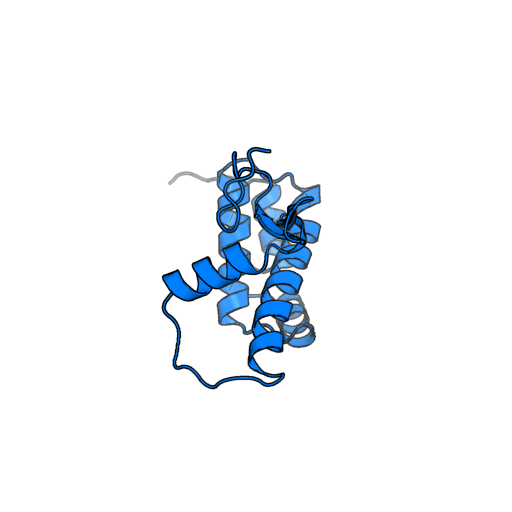84 -5.327 -15.421 1.00 43.03 82 GLY A N 1
ATOM 660 C CA . GLY A 1 82 ? 16.754 -4.888 -16.519 1.00 43.03 82 GLY A CA 1
ATOM 661 C C . GLY A 1 82 ? 16.280 -3.749 -17.430 1.00 43.03 82 GLY A C 1
ATOM 662 O O . GLY A 1 82 ? 15.689 -4.008 -18.464 1.00 43.03 82 GLY A O 1
ATOM 663 N N . GLU A 1 83 ? 16.702 -2.520 -17.132 1.00 38.38 83 GLU A N 1
ATOM 664 C CA . GLU A 1 83 ? 17.593 -1.736 -18.002 1.00 38.38 83 GLU A CA 1
ATOM 665 C C . GLU A 1 83 ? 17.996 -0.431 -17.295 1.00 38.38 83 GLU A C 1
ATOM 667 O O . GLU A 1 83 ? 17.173 0.371 -16.869 1.00 38.38 83 GLU A O 1
ATOM 672 N N . THR A 1 84 ? 19.309 -0.207 -17.220 1.00 33.44 84 THR A N 1
ATOM 673 C CA . THR A 1 84 ? 19.979 1.016 -16.742 1.00 33.44 84 THR A CA 1
ATOM 674 C C . THR A 1 84 ? 20.024 1.233 -15.223 1.00 33.44 84 THR A C 1
ATOM 676 O O . THR A 1 84 ? 19.147 1.819 -14.594 1.00 33.44 84 THR A O 1
ATOM 679 N N . LYS A 1 85 ? 21.169 0.844 -14.644 1.00 42.81 85 LYS A N 1
ATOM 680 C CA . LYS A 1 85 ? 21.688 1.375 -13.378 1.00 42.81 85 LYS A CA 1
ATOM 681 C C . LYS A 1 85 ? 21.729 2.906 -13.443 1.00 42.81 85 LYS A C 1
ATOM 683 O O . LYS A 1 85 ? 22.624 3.456 -14.079 1.00 42.81 85 LYS A O 1
ATOM 688 N N . VAL A 1 86 ? 20.839 3.584 -12.726 1.00 33.62 86 VAL A N 1
ATOM 689 C CA . VAL A 1 86 ? 21.080 4.960 -12.280 1.00 33.62 86 VAL A CA 1
ATOM 690 C C . VAL A 1 86 ? 20.746 5.039 -10.792 1.00 33.62 86 VAL A C 1
ATOM 692 O O . VAL A 1 86 ? 19.713 4.553 -10.345 1.00 33.62 86 VAL A O 1
ATOM 695 N N . ASN A 1 87 ? 21.718 5.581 -10.062 1.00 40.91 87 ASN A N 1
ATOM 696 C CA . ASN A 1 87 ? 21.821 5.853 -8.627 1.00 40.91 87 ASN A CA 1
ATOM 697 C C . ASN A 1 87 ? 20.534 6.377 -7.944 1.00 40.91 87 ASN A C 1
ATOM 699 O O . ASN A 1 87 ? 19.615 6.799 -8.639 1.00 40.91 87 ASN A O 1
ATOM 703 N N . PRO A 1 88 ? 20.448 6.341 -6.591 1.00 44.81 88 PRO A N 1
ATOM 704 C CA . PRO A 1 88 ? 19.196 6.455 -5.844 1.00 44.81 88 PRO A CA 1
ATOM 705 C C . PRO A 1 88 ? 18.512 7.777 -6.157 1.00 44.81 88 PRO A C 1
ATOM 707 O O . PRO A 1 88 ? 18.925 8.845 -5.714 1.00 44.81 88 PRO A O 1
ATOM 710 N N . THR A 1 89 ? 17.470 7.665 -6.960 1.00 46.41 89 THR A N 1
ATOM 711 C CA . THR A 1 89 ? 16.753 8.798 -7.508 1.00 46.41 89 THR A CA 1
ATOM 712 C C . THR A 1 89 ? 15.932 9.447 -6.392 1.00 46.41 89 THR A C 1
ATOM 714 O O . THR A 1 89 ? 15.286 8.759 -5.588 1.00 46.41 89 THR A O 1
ATOM 717 N N . THR A 1 90 ? 16.049 10.769 -6.260 1.00 60.94 90 THR A N 1
ATOM 718 C CA . THR A 1 90 ? 15.448 11.564 -5.178 1.00 60.94 90 THR A CA 1
ATOM 719 C C . THR A 1 90 ? 13.924 11.377 -5.142 1.00 60.94 90 THR A C 1
ATOM 721 O O . THR A 1 90 ? 13.307 10.890 -6.090 1.00 60.94 90 THR A O 1
ATOM 724 N N . HIS A 1 91 ? 13.271 11.752 -4.034 1.00 54.78 91 HIS A N 1
ATOM 725 C CA . HIS A 1 91 ? 11.803 11.689 -3.897 1.00 54.78 91 HIS A CA 1
ATOM 726 C C . HIS A 1 91 ? 11.067 12.290 -5.116 1.00 54.78 91 HIS A C 1
ATOM 728 O O . HIS A 1 91 ? 10.013 11.801 -5.522 1.00 54.78 91 HIS A O 1
ATOM 734 N N . GLU A 1 92 ? 11.650 13.319 -5.728 1.00 49.66 92 GLU A N 1
ATOM 735 C CA . GLU A 1 92 ? 11.158 13.992 -6.930 1.00 49.66 92 GLU A CA 1
ATOM 736 C C . GLU A 1 92 ? 11.205 13.097 -8.172 1.00 49.66 92 GLU A C 1
ATOM 738 O O . GLU A 1 92 ? 10.210 13.000 -8.881 1.00 49.66 92 GLU A O 1
ATOM 743 N N . GLU A 1 93 ? 12.289 12.360 -8.404 1.00 55.28 93 GLU A N 1
ATOM 744 C CA . GLU A 1 93 ? 12.390 11.427 -9.531 1.00 55.28 93 GLU A CA 1
ATOM 745 C C . GLU A 1 93 ? 11.487 10.200 -9.362 1.00 55.28 93 GLU A C 1
ATOM 747 O O . GLU A 1 93 ? 10.919 9.713 -10.339 1.00 55.28 93 GLU A O 1
ATOM 752 N N . ARG A 1 94 ? 11.273 9.727 -8.126 1.00 58.06 94 ARG A N 1
ATOM 753 C CA . ARG A 1 94 ? 10.259 8.692 -7.843 1.00 58.06 94 ARG A CA 1
ATOM 754 C C . ARG A 1 94 ? 8.846 9.203 -8.109 1.00 58.06 94 ARG A C 1
ATOM 756 O O . ARG A 1 94 ? 8.018 8.466 -8.636 1.00 58.06 94 ARG A O 1
ATOM 763 N N . THR A 1 95 ? 8.586 10.467 -7.782 1.00 57.81 95 THR A N 1
ATOM 764 C CA . THR A 1 95 ? 7.310 11.135 -8.071 1.00 57.81 95 THR A CA 1
ATOM 765 C C . THR A 1 95 ? 7.129 11.349 -9.576 1.00 57.81 95 THR A C 1
ATOM 767 O O . THR A 1 95 ? 6.046 11.109 -10.098 1.00 57.81 95 THR A O 1
ATOM 770 N N . LEU A 1 96 ? 8.187 11.714 -10.302 1.00 56.12 96 LEU A N 1
ATOM 771 C CA . LEU A 1 96 ? 8.184 11.826 -11.762 1.00 56.12 96 LEU A CA 1
ATOM 772 C C . LEU A 1 96 ? 7.937 10.471 -12.423 1.00 56.12 96 LEU A C 1
ATOM 774 O O . LEU A 1 96 ? 7.056 10.370 -13.269 1.00 56.12 96 LEU A O 1
ATOM 778 N N . LYS A 1 97 ? 8.625 9.408 -11.992 1.00 57.00 97 LYS A N 1
ATOM 779 C CA . LYS A 1 97 ? 8.348 8.042 -12.462 1.00 57.00 97 LYS A CA 1
ATOM 780 C C . LYS A 1 97 ? 6.919 7.609 -12.134 1.00 57.00 97 LYS A C 1
ATOM 782 O O . LYS A 1 97 ? 6.272 7.014 -12.982 1.00 57.00 97 LYS A O 1
ATOM 787 N N . PHE A 1 98 ? 6.393 7.959 -10.960 1.00 60.53 98 PHE A N 1
ATOM 788 C CA . PHE A 1 98 ? 4.990 7.733 -10.596 1.00 60.53 98 PHE A CA 1
ATOM 789 C C . PHE A 1 98 ? 4.009 8.457 -11.534 1.00 60.53 98 PHE A C 1
ATOM 791 O O . PHE A 1 98 ? 3.015 7.859 -11.943 1.00 60.53 98 PHE A O 1
ATOM 798 N N . LEU A 1 99 ? 4.286 9.713 -11.897 1.00 58.75 99 LEU A N 1
ATOM 799 C CA . LEU A 1 99 ? 3.467 10.481 -12.840 1.00 58.75 99 LEU A CA 1
ATOM 800 C C . LEU A 1 99 ? 3.563 9.911 -14.265 1.00 58.75 99 LEU A C 1
ATOM 802 O O . LEU A 1 99 ? 2.549 9.799 -14.948 1.00 58.75 99 LEU A O 1
ATOM 806 N N . ILE A 1 100 ? 4.756 9.488 -14.692 1.00 57.75 100 ILE A N 1
ATOM 807 C CA . ILE A 1 100 ? 5.019 8.917 -16.023 1.00 57.75 100 ILE A CA 1
ATOM 808 C C . ILE A 1 100 ? 4.417 7.507 -16.167 1.00 57.75 100 ILE A C 1
ATOM 810 O O . ILE A 1 100 ? 3.850 7.183 -17.210 1.00 57.75 100 ILE A O 1
ATOM 814 N N . ASN A 1 101 ? 4.469 6.680 -15.116 1.00 56.75 101 ASN A N 1
ATOM 815 C CA . ASN A 1 101 ? 3.921 5.316 -15.105 1.00 56.75 101 ASN A CA 1
ATOM 816 C C . ASN A 1 101 ? 2.391 5.267 -14.951 1.00 56.75 101 ASN A C 1
ATOM 818 O O . ASN A 1 101 ? 1.809 4.182 -14.869 1.00 56.75 101 ASN A O 1
ATOM 822 N N . GLN A 1 102 ? 1.697 6.408 -14.989 1.00 65.12 102 GLN A N 1
ATOM 823 C CA . GLN A 1 102 ? 0.243 6.449 -15.152 1.00 65.12 102 GLN A CA 1
ATOM 824 C C . GLN A 1 102 ? -0.157 6.147 -16.604 1.00 65.12 102 GLN A C 1
ATOM 826 O O . GLN A 1 102 ? -0.908 6.887 -17.226 1.00 65.12 102 GLN A O 1
ATOM 831 N N . THR A 1 103 ? 0.323 5.034 -17.159 1.00 57.69 103 THR A N 1
ATOM 832 C CA . THR A 1 103 ? 0.067 4.608 -18.544 1.00 57.69 103 THR A CA 1
ATOM 833 C C . THR A 1 103 ? -1.418 4.447 -18.873 1.00 57.69 103 THR A C 1
ATOM 835 O O . THR A 1 103 ? -1.793 4.550 -20.033 1.00 57.69 103 THR A O 1
ATOM 838 N N . HIS A 1 104 ? -2.270 4.271 -17.860 1.00 58.09 104 HIS A N 1
ATOM 839 C CA . HIS A 1 104 ? -3.732 4.269 -17.971 1.00 58.09 104 HIS A CA 1
ATOM 840 C C . HIS A 1 104 ? -4.348 5.666 -18.196 1.00 58.09 104 HIS A C 1
ATOM 842 O O . HIS A 1 104 ? -5.474 5.766 -18.679 1.00 58.09 104 HIS A O 1
ATOM 848 N N . ASN A 1 105 ? -3.619 6.734 -17.869 1.00 62.78 105 ASN A N 1
ATOM 849 C CA . ASN A 1 105 ? -3.995 8.131 -18.109 1.00 62.78 105 ASN A CA 1
ATOM 850 C C . ASN A 1 105 ? -3.325 8.716 -19.358 1.00 62.78 105 ASN A C 1
ATOM 852 O O . ASN A 1 105 ? -3.559 9.882 -19.681 1.00 62.78 105 ASN A O 1
ATOM 856 N N . LEU A 1 106 ? -2.504 7.916 -20.045 1.00 71.38 106 LEU A N 1
ATOM 857 C CA . LEU A 1 106 ? -1.874 8.299 -21.297 1.00 71.38 106 LEU A CA 1
ATOM 858 C C . LEU A 1 106 ? -2.736 7.847 -22.478 1.00 71.38 106 LEU A C 1
ATOM 860 O O . LEU A 1 106 ? -3.008 6.658 -22.639 1.00 71.38 106 LEU A O 1
ATOM 864 N N . GLU A 1 107 ? -3.125 8.792 -23.326 1.00 76.31 107 GLU A N 1
ATOM 865 C CA . GLU A 1 107 ? -3.754 8.525 -24.619 1.00 76.31 107 GLU A CA 1
ATOM 866 C C . GLU A 1 107 ? -2.737 8.707 -25.751 1.00 76.31 107 GLU A C 1
ATOM 868 O O . GLU A 1 107 ? -1.652 9.266 -25.567 1.00 76.31 107 GLU A O 1
ATOM 873 N N . LYS A 1 108 ? -3.047 8.160 -26.930 1.00 82.50 108 LYS A N 1
ATOM 874 C CA . LYS A 1 108 ? -2.205 8.309 -28.121 1.00 82.50 108 LYS A CA 1
ATOM 875 C C . LYS A 1 108 ? -2.738 9.441 -28.972 1.00 82.50 108 LYS A C 1
ATOM 877 O O . LYS A 1 108 ? -3.911 9.430 -29.337 1.00 82.50 108 LYS A O 1
ATOM 882 N N . CYS A 1 109 ? -1.869 10.382 -29.327 1.00 81.38 109 CYS A N 1
ATOM 883 C CA . CYS A 1 109 ? -2.240 11.440 -30.254 1.00 81.38 109 CYS A CA 1
ATOM 884 C C . CYS A 1 109 ? -2.708 10.815 -31.583 1.00 81.38 109 CYS A C 1
ATOM 886 O O . CYS A 1 109 ? -1.958 10.017 -32.150 1.00 81.38 109 CYS A O 1
ATOM 888 N N . PRO A 1 110 ? -3.876 11.188 -32.137 1.00 82.12 110 PRO A N 1
ATOM 889 C CA . PRO A 1 110 ? -4.379 10.605 -33.378 1.00 82.12 110 PRO A CA 1
ATOM 890 C C . PRO A 1 110 ? -3.531 10.999 -34.596 1.00 82.12 110 PRO A C 1
ATOM 892 O O . PRO A 1 110 ? -3.662 10.393 -35.654 1.00 82.12 110 PRO A O 1
ATOM 895 N N . ARG A 1 111 ? -2.655 12.008 -34.460 1.00 85.06 111 ARG A N 1
ATOM 896 C CA . ARG A 1 111 ? -1.835 12.536 -35.556 1.00 85.06 111 ARG A CA 1
ATOM 897 C C . ARG A 1 111 ? -0.411 11.984 -35.602 1.00 85.06 111 ARG A C 1
ATOM 899 O O . ARG A 1 111 ? 0.117 11.784 -36.688 1.00 85.06 111 ARG A O 1
ATOM 906 N N . CYS A 1 112 ? 0.233 11.798 -34.452 1.00 87.31 112 CYS A N 1
ATOM 907 C CA . CYS A 1 112 ? 1.642 11.382 -34.380 1.00 87.31 112 CYS A CA 1
ATOM 908 C C . CYS A 1 112 ? 1.894 10.202 -33.434 1.00 87.31 112 CYS A C 1
ATOM 910 O O . CYS A 1 112 ? 3.047 9.861 -33.188 1.00 87.31 112 CYS A O 1
ATOM 912 N N . GLU A 1 113 ? 0.832 9.623 -32.866 1.00 83.44 113 GLU A N 1
ATOM 913 C CA . GLU A 1 113 ? 0.854 8.478 -31.946 1.00 83.44 113 GLU A CA 1
ATOM 914 C C . GLU A 1 113 ? 1.680 8.658 -30.663 1.00 83.44 113 GLU A C 1
ATOM 916 O O . GLU A 1 113 ? 1.765 7.736 -29.845 1.00 83.44 113 GLU A O 1
ATOM 921 N N . SER A 1 114 ? 2.250 9.844 -30.428 1.00 80.75 114 SER A N 1
ATOM 922 C CA . SER A 1 114 ? 2.946 10.138 -29.182 1.00 80.75 114 SER A CA 1
ATOM 923 C C . SER A 1 114 ? 1.965 10.105 -28.017 1.00 80.75 114 SER A C 1
ATOM 925 O O . SER A 1 114 ? 0.826 10.569 -28.133 1.00 80.75 114 SER A O 1
ATOM 927 N N . LYS A 1 115 ? 2.433 9.584 -26.886 1.00 80.62 115 LYS A N 1
ATOM 928 C CA . LYS A 1 115 ? 1.656 9.526 -25.650 1.00 80.62 115 LYS A CA 1
ATOM 929 C C . LYS A 1 115 ? 1.503 10.933 -25.065 1.00 80.62 115 LYS A C 1
ATOM 931 O O . LYS A 1 115 ? 2.489 11.663 -25.000 1.00 80.62 115 LYS A O 1
ATOM 936 N N . TYR A 1 116 ? 0.296 11.283 -24.643 1.00 77.12 116 TYR A N 1
ATOM 937 C CA . TYR A 1 116 ? -0.031 12.533 -23.948 1.00 77.12 116 TYR A CA 1
ATOM 938 C C . TYR A 1 116 ? -0.958 12.235 -22.765 1.00 77.12 116 TYR A C 1
ATOM 940 O O . TYR A 1 116 ? -1.567 11.164 -22.726 1.00 77.12 116 TYR A O 1
ATOM 948 N N . LEU A 1 117 ? -1.060 13.141 -21.794 1.00 75.00 117 LEU A N 1
ATOM 949 C CA . LEU A 1 117 ? -1.984 12.996 -20.666 1.00 75.00 117 LEU A CA 1
ATOM 950 C C . LEU A 1 117 ? -3.370 13.509 -21.062 1.00 75.00 117 LEU A C 1
ATOM 952 O O . LEU A 1 117 ? -3.476 14.549 -21.693 1.00 75.00 117 LEU A O 1
ATOM 956 N N . LYS A 1 118 ? -4.453 12.863 -20.614 1.00 69.56 118 LYS A N 1
ATOM 957 C CA . LYS A 1 118 ? -5.838 13.303 -20.921 1.00 69.56 118 LYS A CA 1
ATOM 958 C C . LYS A 1 118 ? -6.169 14.761 -20.561 1.00 69.56 118 LYS A C 1
ATOM 960 O O . LYS A 1 118 ? -7.153 15.293 -21.053 1.00 69.56 118 LYS A O 1
ATOM 965 N N . ASN A 1 119 ? -5.390 15.375 -19.672 1.00 72.00 119 ASN A N 1
ATOM 966 C CA . ASN A 1 119 ? -5.566 16.770 -19.267 1.00 72.00 119 ASN A CA 1
ATOM 967 C C . ASN A 1 119 ? -4.771 17.758 -20.137 1.00 72.00 119 ASN A C 1
ATOM 969 O O . ASN A 1 119 ? -4.894 18.964 -19.926 1.00 72.00 119 ASN A O 1
ATOM 973 N N . ASP A 1 120 ? -3.947 17.275 -21.066 1.00 76.19 120 ASP A N 1
ATOM 974 C CA . ASP A 1 120 ? -3.191 18.130 -21.972 1.00 76.19 120 ASP A CA 1
ATOM 975 C C . ASP A 1 120 ? -4.143 18.681 -23.038 1.00 76.19 120 ASP A C 1
ATOM 977 O O . ASP A 1 120 ? -4.813 17.927 -23.739 1.00 76.19 120 ASP A O 1
ATOM 981 N N . SER A 1 121 ? -4.177 20.004 -23.195 1.00 82.75 121 SER A N 1
ATOM 982 C CA . SER A 1 121 ? -4.990 20.669 -24.224 1.00 82.75 121 SER A CA 1
ATOM 983 C C . SER A 1 121 ? -4.409 20.510 -25.633 1.00 82.75 121 SER A C 1
ATOM 985 O O . SER A 1 121 ? -5.053 20.858 -26.618 1.00 82.75 121 SER A O 1
ATOM 987 N N . TYR A 1 122 ? -3.159 20.050 -25.740 1.00 83.19 122 TYR A N 1
ATOM 988 C CA . TYR A 1 122 ? -2.464 19.861 -27.005 1.00 83.19 122 TYR A CA 1
ATOM 989 C C . TYR A 1 122 ? -1.328 18.843 -26.895 1.00 83.19 122 TYR A C 1
ATOM 991 O O . TYR A 1 122 ? -0.749 18.600 -25.839 1.00 83.19 122 TYR A O 1
ATOM 999 N N . CYS A 1 123 ? -0.959 18.261 -28.029 1.00 83.19 123 CYS A N 1
ATOM 1000 C CA . CYS A 1 123 ? 0.136 17.322 -28.143 1.00 83.19 123 CYS A CA 1
ATOM 1001 C C . CYS A 1 123 ? 1.480 18.053 -28.117 1.00 83.19 123 CYS A C 1
ATOM 1003 O O . CYS A 1 123 ? 1.818 18.776 -29.055 1.00 83.19 123 CYS A O 1
ATOM 1005 N N . HIS A 1 124 ? 2.304 17.779 -27.108 1.00 77.25 124 HIS A N 1
ATOM 1006 C CA . HIS A 1 124 ? 3.648 18.354 -26.993 1.00 77.25 124 HIS A CA 1
ATOM 1007 C C . HIS A 1 124 ? 4.606 18.000 -28.144 1.00 77.25 124 HIS A C 1
ATOM 1009 O O . HIS A 1 124 ? 5.579 18.717 -28.354 1.00 77.25 124 HIS A O 1
ATOM 1015 N N . ASN A 1 125 ? 4.348 16.921 -28.894 1.00 81.50 125 ASN A N 1
ATOM 1016 C CA . ASN A 1 125 ? 5.227 16.485 -29.982 1.00 81.50 125 ASN A CA 1
ATOM 1017 C C . ASN A 1 125 ? 4.854 17.087 -31.349 1.00 81.50 125 ASN A C 1
ATOM 1019 O O . ASN A 1 125 ? 5.732 17.410 -32.140 1.00 81.50 125 ASN A O 1
ATOM 1023 N N . CYS A 1 126 ? 3.560 17.226 -31.657 1.00 86.12 126 CYS A N 1
ATOM 1024 C CA . CYS A 1 126 ? 3.107 17.690 -32.978 1.00 86.12 126 CYS A CA 1
ATOM 1025 C C . CYS A 1 126 ? 2.256 18.968 -32.948 1.00 86.12 126 CYS A C 1
ATOM 1027 O O . CYS A 1 126 ? 1.818 19.422 -34.004 1.00 86.12 126 CYS A O 1
ATOM 1029 N N . GLY A 1 127 ? 1.998 19.531 -31.763 1.00 82.94 127 GLY A N 1
ATOM 1030 C CA . GLY A 1 127 ? 1.186 20.737 -31.581 1.00 82.94 127 GLY A CA 1
ATOM 1031 C C . GLY A 1 127 ? -0.302 20.550 -31.886 1.00 82.94 127 GLY A C 1
ATOM 1032 O O . GLY A 1 127 ? -1.009 21.528 -32.084 1.00 82.94 127 GLY A O 1
ATOM 1033 N N . HIS A 1 128 ? -0.784 19.310 -31.989 1.00 83.25 128 HIS A N 1
ATOM 1034 C CA . HIS A 1 128 ? -2.194 19.028 -32.249 1.00 83.25 128 HIS A CA 1
ATOM 1035 C C . HIS A 1 128 ? -3.040 19.272 -30.998 1.00 83.25 128 HIS A C 1
ATOM 1037 O O . HIS A 1 128 ? -2.817 18.605 -29.997 1.00 83.25 128 HIS A O 1
ATOM 1043 N N . GLU A 1 129 ? -3.987 20.202 -31.058 1.00 84.44 129 GLU A N 1
ATOM 1044 C CA . GLU A 1 129 ? -4.949 20.471 -29.980 1.00 84.44 129 GLU A CA 1
ATOM 1045 C C . GLU A 1 129 ? -5.973 19.328 -29.858 1.00 84.44 129 GLU A C 1
ATOM 1047 O O . GLU A 1 129 ? -6.396 18.783 -30.884 1.00 84.44 129 GLU A O 1
ATOM 1052 N N . PHE A 1 130 ? -6.314 18.949 -28.619 1.00 75.06 130 PHE A N 1
ATOM 1053 C CA . PHE A 1 130 ? -7.209 17.832 -28.278 1.00 75.06 130 PHE A CA 1
ATOM 1054 C C . PHE A 1 130 ? -8.591 18.299 -27.817 1.00 75.06 130 PHE A C 1
ATOM 1056 O O . PHE A 1 130 ? -8.668 19.349 -27.140 1.00 75.06 130 PHE A O 1
#